Protein AF-A0AAV6TGD3-F1 (afdb_monomer_lite)

Structure (mmCIF, N/CA/C/O backbone):
data_AF-A0AAV6TGD3-F1
#
_entry.id   AF-A0AAV6TGD3-F1
#
loop_
_atom_site.group_PDB
_atom_site.id
_atom_site.type_symbol
_atom_site.label_atom_id
_atom_site.label_alt_id
_atom_site.label_comp_id
_atom_site.label_asym_id
_atom_site.label_entity_id
_atom_site.label_seq_id
_atom_site.pdbx_PDB_ins_code
_atom_site.Cartn_x
_atom_site.Cartn_y
_atom_site.Cartn_z
_atom_site.occupancy
_atom_site.B_iso_or_equiv
_atom_site.auth_seq_id
_atom_site.auth_comp_id
_atom_site.auth_asym_id
_atom_site.auth_atom_id
_atom_site.pdbx_PDB_model_num
ATOM 1 N N . THR A 1 1 ? 8.847 -2.558 -4.262 1.00 87.25 1 THR A N 1
ATOM 2 C CA . THR A 1 1 ? 8.956 -3.356 -3.019 1.00 87.25 1 THR A CA 1
ATOM 3 C C . THR A 1 1 ? 7.824 -3.073 -2.040 1.00 87.25 1 THR A C 1
ATOM 5 O O . THR A 1 1 ? 7.373 -4.009 -1.405 1.00 87.25 1 THR A O 1
ATOM 8 N N . GLY A 1 2 ? 7.326 -1.832 -1.921 1.00 94.31 2 GLY A N 1
ATOM 9 C CA . GLY A 1 2 ? 6.181 -1.502 -1.047 1.00 94.31 2 GLY A CA 1
ATOM 10 C C . GLY A 1 2 ? 6.563 -1.111 0.388 1.00 94.31 2 GLY A C 1
ATOM 11 O O . GLY A 1 2 ? 5.706 -0.697 1.158 1.00 94.31 2 GLY A O 1
ATOM 12 N N . ASN A 1 3 ? 7.853 -1.164 0.736 1.00 96.69 3 ASN A N 1
ATOM 13 C CA . ASN A 1 3 ? 8.338 -0.965 2.108 1.00 96.69 3 ASN A CA 1
ATOM 14 C C . ASN A 1 3 ? 7.964 0.394 2.717 1.00 96.69 3 ASN A C 1
ATOM 16 O O . ASN A 1 3 ? 7.635 0.458 3.898 1.00 96.69 3 ASN A O 1
ATOM 20 N N . THR A 1 4 ? 8.021 1.476 1.933 1.00 96.50 4 THR A N 1
ATOM 21 C CA . THR A 1 4 ? 7.664 2.818 2.419 1.00 96.50 4 THR A CA 1
ATOM 22 C C . THR A 1 4 ? 6.197 2.877 2.820 1.00 96.50 4 THR A C 1
ATOM 24 O O . THR A 1 4 ? 5.894 3.291 3.932 1.00 96.50 4 THR A O 1
ATOM 27 N N . VAL A 1 5 ? 5.307 2.370 1.961 1.00 97.44 5 VAL A N 1
ATOM 28 C CA . VAL A 1 5 ? 3.868 2.297 2.244 1.00 97.44 5 VAL A CA 1
ATOM 29 C C . VAL A 1 5 ? 3.623 1.477 3.504 1.00 97.44 5 VAL A C 1
ATOM 31 O O . VAL A 1 5 ? 2.913 1.935 4.389 1.00 97.44 5 VAL A O 1
ATOM 34 N N . ILE A 1 6 ? 4.265 0.312 3.635 1.00 98.31 6 ILE A N 1
ATOM 35 C CA . ILE A 1 6 ? 4.077 -0.555 4.804 1.00 98.31 6 ILE A CA 1
ATOM 36 C C . ILE A 1 6 ? 4.455 0.165 6.105 1.00 98.31 6 ILE A C 1
ATOM 38 O O . ILE A 1 6 ? 3.708 0.121 7.079 1.00 98.31 6 ILE A O 1
ATOM 42 N N . LYS A 1 7 ? 5.586 0.879 6.122 1.00 98.31 7 LYS A N 1
ATOM 43 C CA . LYS A 1 7 ? 5.996 1.669 7.292 1.00 98.31 7 LYS A CA 1
ATOM 44 C C . LYS A 1 7 ? 5.013 2.802 7.593 1.00 98.31 7 LYS A C 1
ATOM 46 O O . LYS A 1 7 ? 4.677 3.004 8.754 1.00 98.31 7 LYS A O 1
ATOM 51 N N . SER A 1 8 ? 4.535 3.511 6.572 1.00 98.12 8 SER A N 1
ATOM 52 C CA . SER A 1 8 ? 3.554 4.589 6.742 1.00 98.12 8 SER A CA 1
ATOM 53 C C . SER A 1 8 ? 2.221 4.077 7.290 1.00 98.12 8 SER A C 1
ATOM 55 O O . SER A 1 8 ? 1.692 4.653 8.236 1.00 98.12 8 SER A O 1
ATOM 57 N N . VAL A 1 9 ? 1.702 2.967 6.756 1.00 98.25 9 VAL A N 1
ATOM 58 C CA . VAL A 1 9 ? 0.446 2.363 7.225 1.00 98.25 9 VAL A CA 1
ATOM 59 C C . VAL A 1 9 ? 0.582 1.862 8.662 1.00 98.25 9 VAL A C 1
ATOM 61 O O . VAL A 1 9 ? -0.333 2.065 9.456 1.00 98.25 9 VAL A O 1
ATOM 64 N N . LYS A 1 10 ? 1.736 1.295 9.046 1.00 98.50 10 LYS A N 1
ATOM 65 C CA . LYS A 1 10 ? 2.008 0.936 10.446 1.00 98.50 10 LYS A CA 1
ATOM 66 C C . LYS A 1 10 ? 1.841 2.132 11.387 1.00 98.50 10 LYS A C 1
ATOM 68 O O . LYS A 1 10 ? 1.129 2.010 12.373 1.00 98.50 10 LYS A O 1
ATOM 73 N N . VAL A 1 11 ? 2.415 3.288 11.050 1.00 98.62 11 VAL A N 1
ATOM 74 C CA . VAL A 1 11 ? 2.277 4.503 11.874 1.00 98.62 11 VAL A CA 1
ATOM 75 C C . VAL A 1 11 ? 0.811 4.929 12.005 1.00 98.62 11 VAL A C 1
ATOM 77 O O . VAL A 1 11 ? 0.386 5.288 13.100 1.00 98.62 11 VAL A O 1
ATOM 80 N N . LEU A 1 12 ? 0.018 4.852 10.929 1.00 98.56 12 LEU A N 1
ATOM 81 C CA . LEU A 1 12 ? -1.419 5.160 10.979 1.00 98.56 12 LEU A CA 1
ATOM 82 C C . LEU A 1 12 ? -2.177 4.195 11.904 1.00 98.56 12 LEU A C 1
ATOM 84 O O . LEU A 1 12 ? -2.970 4.632 12.739 1.00 98.56 12 LEU A O 1
ATOM 88 N N . LYS A 1 13 ? -1.903 2.891 11.793 1.00 98.25 13 LYS A N 1
ATOM 89 C CA . LYS A 1 13 ? -2.496 1.855 12.653 1.00 98.25 13 LYS A CA 1
ATOM 90 C C . LYS A 1 13 ? -2.121 2.061 14.123 1.00 98.25 13 LYS A C 1
ATOM 92 O O . LYS A 1 13 ? -2.997 1.957 14.977 1.00 98.25 13 LYS A O 1
ATOM 97 N N . ASP A 1 14 ? -0.864 2.407 14.407 1.00 98.50 14 ASP A N 1
ATOM 98 C CA . ASP A 1 14 ? -0.371 2.687 15.764 1.00 98.50 14 ASP A CA 1
ATOM 99 C C . ASP A 1 14 ? -1.100 3.892 16.403 1.00 98.50 14 ASP A C 1
ATOM 101 O O . ASP A 1 14 ? -1.224 3.961 17.622 1.00 98.50 14 ASP A O 1
ATOM 105 N N . HIS A 1 15 ? -1.653 4.803 15.589 1.00 98.44 15 HIS A N 1
ATOM 106 C CA . HIS A 1 15 ? -2.480 5.939 16.029 1.00 98.44 15 HIS A CA 1
ATOM 107 C C . HIS A 1 15 ? -3.996 5.666 15.954 1.00 98.44 15 HIS A C 1
ATOM 109 O O . HIS A 1 15 ? -4.802 6.593 16.034 1.00 98.44 15 HIS A O 1
ATOM 115 N N . GLY A 1 16 ? -4.411 4.404 15.805 1.00 98.31 16 GLY A N 1
ATOM 116 C CA . GLY A 1 16 ? -5.818 3.997 15.870 1.00 98.31 16 GLY A CA 1
ATOM 117 C C . GLY A 1 16 ? -6.614 4.172 14.573 1.00 98.31 16 GLY A C 1
ATOM 118 O O . GLY A 1 16 ? -7.836 4.016 14.584 1.00 98.31 16 GLY A O 1
ATOM 119 N N . VAL A 1 17 ? -5.962 4.463 13.443 1.00 98.56 17 VAL A N 1
ATOM 120 C CA . VAL A 1 17 ? -6.641 4.495 12.140 1.00 98.56 17 VAL A CA 1
ATOM 121 C C . VAL A 1 17 ? -7.032 3.0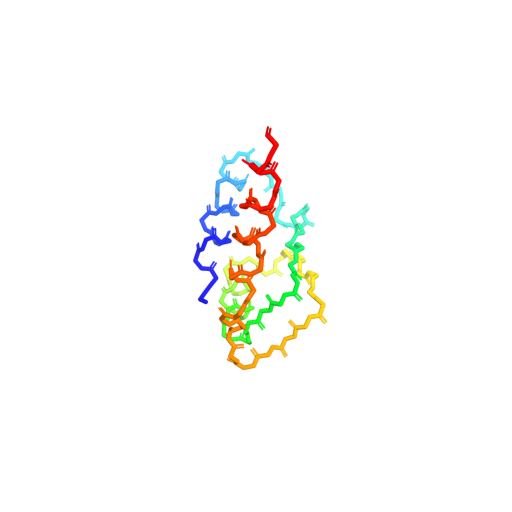70 11.737 1.00 98.56 17 VAL A C 1
ATOM 123 O O . VAL A 1 17 ? -6.192 2.170 11.704 1.00 98.56 17 VAL A O 1
ATOM 126 N N . LYS A 1 18 ? -8.314 2.855 11.419 1.00 98.44 18 LYS A N 1
ATOM 127 C CA . LYS A 1 18 ? -8.811 1.576 10.885 1.00 98.44 18 LYS A CA 1
ATOM 128 C C . LYS A 1 18 ? -8.243 1.332 9.489 1.00 98.44 18 LYS A C 1
ATOM 13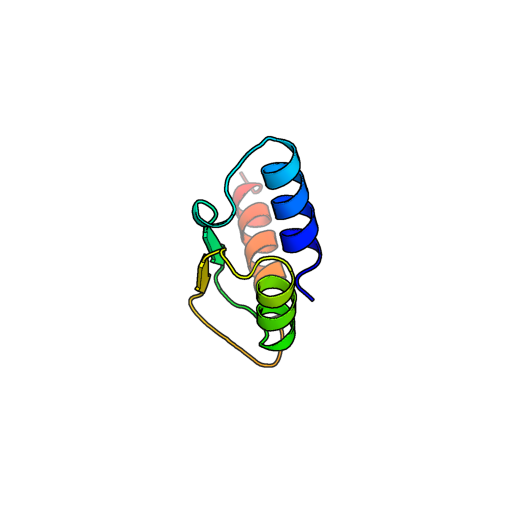0 O O . LYS A 1 18 ? -8.155 2.254 8.689 1.00 98.44 18 LYS A O 1
ATOM 135 N N . GLU A 1 19 ? -7.866 0.097 9.192 1.00 98.38 19 GLU A N 1
ATOM 136 C CA . GLU A 1 19 ? -7.163 -0.262 7.950 1.00 98.38 19 GLU A CA 1
ATOM 137 C C . GLU A 1 19 ? -8.028 -0.084 6.700 1.00 98.38 19 GLU A C 1
ATOM 139 O O . GLU A 1 19 ? -7.587 0.443 5.687 1.00 98.38 19 GLU A O 1
ATOM 144 N N . ASP A 1 20 ? -9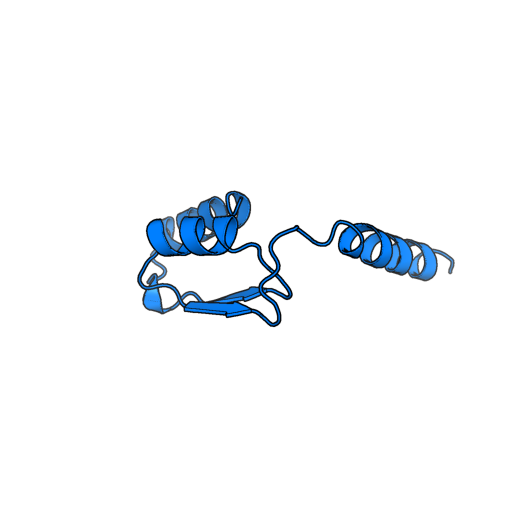.288 -0.454 6.848 1.00 98.56 20 ASP A N 1
ATOM 145 C CA . ASP A 1 20 ? -10.425 -0.300 5.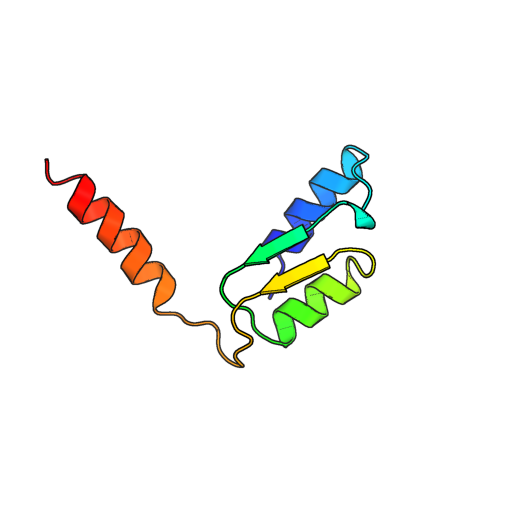952 1.00 98.56 20 ASP A CA 1
ATOM 146 C C . ASP A 1 20 ? -10.781 1.171 5.664 1.00 98.56 20 ASP A C 1
ATOM 148 O O . ASP A 1 20 ? -11.443 1.463 4.671 1.00 98.56 20 ASP A O 1
ATOM 152 N N . ASN A 1 21 ? -10.259 2.115 6.458 1.00 98.56 21 ASN A N 1
ATOM 153 C CA . ASN A 1 21 ? -10.348 3.553 6.185 1.00 98.56 21 ASN A CA 1
ATOM 154 C C . ASN A 1 21 ? -9.113 4.109 5.448 1.00 98.56 21 ASN A C 1
ATOM 156 O O . ASN A 1 21 ? -9.042 5.315 5.205 1.00 98.56 21 ASN A O 1
ATOM 160 N N . ILE A 1 22 ? -8.116 3.280 5.124 1.00 98.50 22 ILE A N 1
ATOM 161 C CA . ILE A 1 22 ? -6.888 3.717 4.455 1.00 98.50 22 ILE A CA 1
ATOM 162 C C . ILE A 1 22 ? -7.002 3.435 2.953 1.00 98.50 22 ILE A C 1
ATOM 164 O O . ILE A 1 22 ? -7.306 2.322 2.522 1.00 98.50 22 ILE A O 1
ATOM 168 N N . ILE A 1 23 ? -6.717 4.461 2.147 1.00 98.31 23 ILE A N 1
ATOM 169 C CA . ILE A 1 23 ? -6.660 4.364 0.687 1.00 98.31 23 ILE A CA 1
ATOM 170 C C . ILE A 1 23 ? -5.253 4.748 0.234 1.00 98.31 23 ILE A C 1
ATOM 172 O O . ILE A 1 23 ? -4.819 5.888 0.411 1.00 98.31 23 ILE A O 1
ATOM 176 N N . LEU A 1 24 ? -4.537 3.805 -0.375 1.00 97.88 24 LEU A N 1
ATOM 177 C CA . LEU A 1 24 ? -3.294 4.093 -1.080 1.00 97.88 24 LEU A CA 1
ATOM 178 C C . LEU A 1 24 ? -3.625 4.578 -2.491 1.00 97.88 24 LEU A C 1
ATOM 180 O O . LEU A 1 24 ? -3.995 3.776 -3.344 1.00 97.88 24 LEU A O 1
ATOM 184 N N . LEU A 1 25 ? -3.445 5.874 -2.738 1.00 97.25 25 LEU A N 1
ATOM 185 C CA . LEU A 1 25 ? -3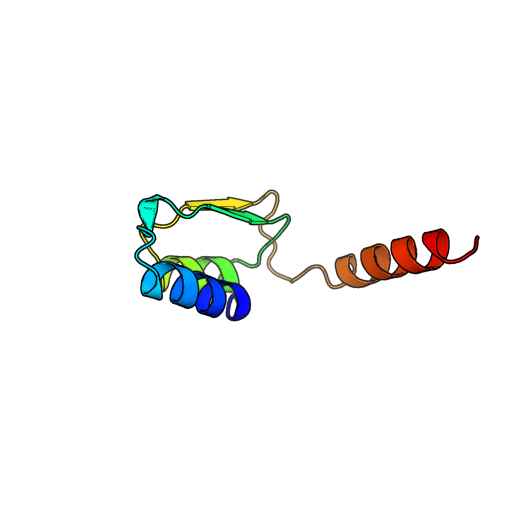.503 6.454 -4.078 1.00 97.25 25 LEU A CA 1
ATOM 186 C C . LEU A 1 25 ? -2.092 6.548 -4.669 1.00 97.25 25 LEU A C 1
ATOM 188 O O . LEU A 1 25 ? -1.223 7.216 -4.106 1.00 97.25 25 LEU A O 1
ATOM 192 N N . ASN A 1 26 ? -1.852 5.903 -5.810 1.00 92.88 26 ASN A N 1
ATOM 193 C CA . ASN A 1 26 ? -0.551 5.933 -6.481 1.00 92.88 26 ASN A CA 1
ATOM 194 C C . ASN A 1 26 ? -0.675 5.842 -8.008 1.00 92.88 26 ASN A C 1
ATOM 196 O O . ASN A 1 26 ? -1.586 5.226 -8.538 1.00 92.88 26 ASN A O 1
ATOM 200 N N . LEU A 1 27 ? 0.284 6.399 -8.746 1.00 91.75 27 LEU A N 1
ATOM 201 C CA . LEU A 1 27 ? 0.211 6.421 -10.215 1.00 91.75 27 LEU A CA 1
ATOM 202 C C . LEU A 1 27 ? 0.506 5.055 -10.838 1.00 91.75 27 LEU A C 1
ATOM 204 O O . LEU A 1 27 ? -0.234 4.582 -11.690 1.00 91.75 27 LEU A O 1
ATOM 208 N N . PHE A 1 28 ? 1.560 4.398 -10.368 1.00 90.94 28 PHE A N 1
ATOM 209 C CA . PHE A 1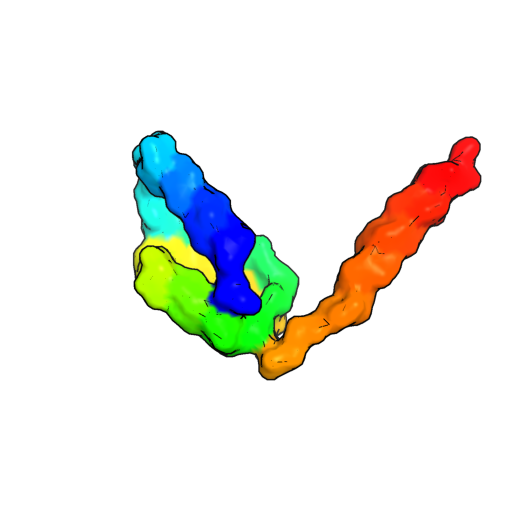 28 ? 1.969 3.090 -10.860 1.00 90.94 28 PHE A CA 1
ATOM 210 C C . PHE A 1 28 ? 2.444 2.203 -9.714 1.00 90.94 28 PHE A C 1
ATOM 212 O O . PHE A 1 28 ? 2.955 2.686 -8.695 1.00 90.94 28 PHE A O 1
ATOM 219 N N . CYS A 1 29 ? 2.341 0.890 -9.884 1.00 93.25 29 CYS A N 1
ATOM 220 C CA . CYS A 1 29 ? 3.030 -0.073 -9.031 1.00 93.25 29 CYS A CA 1
ATOM 221 C C . CYS A 1 29 ? 3.505 -1.297 -9.816 1.00 93.25 29 CYS A C 1
ATOM 223 O O . CYS A 1 29 ? 3.069 -1.555 -10.935 1.00 93.25 29 CYS A O 1
ATOM 225 N N . THR A 1 30 ? 4.407 -2.067 -9.205 1.00 94.62 30 THR A N 1
ATOM 226 C CA . THR A 1 30 ? 4.727 -3.408 -9.702 1.00 94.62 30 THR A CA 1
ATOM 227 C C . THR A 1 30 ? 3.832 -4.446 -9.028 1.00 94.62 30 THR A C 1
ATOM 229 O O . THR A 1 30 ? 3.512 -4.270 -7.846 1.00 94.62 30 THR A O 1
ATOM 232 N N . PRO A 1 31 ? 3.490 -5.567 -9.699 1.00 95.94 31 PRO A N 1
ATOM 233 C CA . PRO A 1 31 ? 2.706 -6.643 -9.084 1.00 95.94 31 PRO A CA 1
ATOM 234 C C . PRO A 1 31 ? 3.313 -7.131 -7.764 1.00 95.94 31 PRO A C 1
ATOM 236 O O . PRO A 1 31 ? 2.616 -7.353 -6.778 1.00 95.94 31 PRO A O 1
ATOM 239 N N . HIS A 1 32 ? 4.646 -7.223 -7.708 1.00 95.50 32 HIS A N 1
ATOM 240 C CA . HIS A 1 32 ? 5.369 -7.586 -6.492 1.00 95.50 32 HIS A CA 1
ATOM 241 C C . HIS A 1 32 ? 5.126 -6.591 -5.342 1.00 95.50 32 HIS A C 1
ATOM 243 O O . HIS A 1 32 ? 4.925 -7.008 -4.203 1.00 95.50 32 HIS A O 1
ATOM 249 N N . ALA A 1 33 ? 5.137 -5.282 -5.620 1.00 95.12 33 ALA A N 1
ATOM 250 C CA . ALA A 1 33 ? 4.887 -4.262 -4.605 1.00 95.12 33 ALA A CA 1
ATOM 251 C C . ALA A 1 33 ? 3.427 -4.273 -4.129 1.00 95.12 33 ALA A C 1
ATOM 253 O O . ALA A 1 33 ? 3.206 -4.248 -2.921 1.00 95.12 33 ALA A O 1
ATOM 254 N N . ALA A 1 34 ? 2.463 -4.365 -5.051 1.00 96.00 34 ALA A N 1
ATOM 255 C CA . ALA A 1 34 ? 1.039 -4.445 -4.720 1.00 96.00 34 ALA A CA 1
ATOM 256 C C . ALA A 1 34 ? 0.742 -5.657 -3.826 1.00 96.00 34 ALA A C 1
ATOM 258 O O . ALA A 1 34 ? 0.208 -5.500 -2.732 1.00 96.00 34 ALA A O 1
ATOM 259 N N . ASN A 1 35 ? 1.213 -6.845 -4.218 1.00 97.00 35 ASN A N 1
ATOM 260 C CA . ASN A 1 35 ? 1.035 -8.073 -3.440 1.00 97.00 35 ASN A CA 1
ATOM 261 C C . ASN A 1 35 ? 1.698 -8.003 -2.058 1.00 97.00 35 ASN A C 1
ATOM 263 O O . ASN A 1 35 ? 1.192 -8.574 -1.097 1.00 97.00 35 ASN A O 1
ATOM 267 N N . SER A 1 36 ? 2.844 -7.327 -1.941 1.00 97.75 36 SER A N 1
ATOM 268 C CA . SER A 1 36 ? 3.501 -7.108 -0.648 1.00 97.75 36 SER A CA 1
ATOM 269 C C . SER A 1 36 ? 2.623 -6.269 0.287 1.00 97.75 36 SER A C 1
ATOM 271 O O . SER A 1 36 ? 2.399 -6.654 1.433 1.00 97.75 36 SER A O 1
ATOM 273 N N . VAL A 1 37 ? 2.063 -5.169 -0.225 1.00 97.88 37 VAL A N 1
ATOM 274 C CA . VAL A 1 37 ? 1.190 -4.269 0.538 1.00 97.88 37 VAL A CA 1
ATOM 275 C C . VAL A 1 37 ? -0.135 -4.946 0.900 1.00 97.88 37 VAL A C 1
ATOM 277 O O . VAL A 1 37 ? -0.513 -4.916 2.065 1.00 97.88 37 VAL A O 1
ATOM 280 N N . MET A 1 38 ? -0.796 -5.619 -0.048 1.00 97.31 38 MET A N 1
ATOM 281 C CA . MET A 1 38 ? -2.068 -6.318 0.195 1.00 97.31 38 MET A CA 1
ATOM 282 C C . MET A 1 38 ? -1.936 -7.463 1.204 1.00 97.31 38 MET A C 1
ATOM 284 O O . MET A 1 38 ? -2.856 -7.712 1.971 1.00 97.31 38 MET A O 1
ATOM 288 N N . ARG A 1 39 ? -0.792 -8.161 1.241 1.00 98.19 39 ARG A N 1
ATOM 289 C CA . ARG A 1 39 ? -0.542 -9.184 2.270 1.00 98.19 39 ARG A CA 1
ATOM 290 C C . ARG A 1 39 ? -0.323 -8.589 3.656 1.00 98.19 39 ARG A C 1
ATOM 292 O O . ARG A 1 39 ? -0.664 -9.234 4.639 1.00 98.19 39 ARG A O 1
ATOM 299 N N . ALA A 1 40 ? 0.276 -7.403 3.733 1.00 98.12 40 ALA A N 1
ATOM 300 C CA . ALA A 1 40 ? 0.495 -6.718 5.001 1.00 98.12 40 ALA A CA 1
ATOM 301 C C . ALA A 1 40 ? -0.792 -6.073 5.542 1.00 98.12 40 ALA A C 1
ATOM 303 O O . ALA A 1 40 ? -0.993 -6.069 6.753 1.00 98.12 40 ALA A O 1
ATOM 304 N N . TYR A 1 41 ? -1.642 -5.550 4.652 1.00 98.19 41 TYR A N 1
ATOM 305 C CA . TYR A 1 41 ? -2.860 -4.808 4.988 1.00 98.19 41 TYR A CA 1
ATOM 306 C C . TYR A 1 41 ? -4.017 -5.194 4.050 1.00 98.19 41 TYR A C 1
ATOM 308 O O . TYR A 1 41 ? -4.324 -4.452 3.112 1.00 98.19 41 TYR A O 1
ATOM 316 N N . PRO A 1 42 ? -4.630 -6.375 4.245 1.00 98.25 42 PRO A N 1
ATOM 317 C CA . PRO A 1 42 ? -5.648 -6.913 3.344 1.00 98.25 42 PRO A CA 1
ATOM 318 C C . PRO A 1 42 ? -6.980 -6.150 3.348 1.00 98.25 42 PRO A C 1
ATOM 320 O O . PRO A 1 42 ? -7.740 -6.289 2.394 1.00 98.25 42 PRO A O 1
ATOM 323 N N . ALA A 1 43 ? -7.281 -5.364 4.386 1.00 98.25 43 ALA A N 1
ATOM 324 C CA . ALA A 1 43 ? -8.497 -4.550 4.441 1.00 98.25 43 ALA A CA 1
ATOM 325 C C . ALA A 1 43 ? -8.322 -3.168 3.783 1.00 98.25 43 ALA A C 1
ATOM 327 O O . ALA A 1 43 ? -9.303 -2.463 3.561 1.00 98.25 43 ALA A O 1
ATOM 328 N N . MET A 1 44 ? -7.085 -2.775 3.461 1.00 97.81 44 MET A N 1
ATOM 329 C CA . MET A 1 44 ? -6.768 -1.487 2.847 1.00 97.81 44 MET A CA 1
ATOM 330 C C . MET A 1 44 ? -7.113 -1.474 1.352 1.00 97.81 44 MET A C 1
ATOM 332 O O . MET A 1 44 ? -6.878 -2.448 0.638 1.00 97.81 44 MET A O 1
ATOM 336 N N . THR A 1 45 ? -7.584 -0.333 0.840 1.00 98.19 45 THR A N 1
ATOM 337 C CA . THR A 1 45 ? -7.838 -0.156 -0.600 1.00 98.19 45 THR A CA 1
ATOM 338 C C . THR A 1 45 ? -6.615 0.426 -1.310 1.00 98.19 45 THR A C 1
ATOM 340 O O . THR A 1 45 ? -6.020 1.399 -0.845 1.00 98.19 45 THR A O 1
ATOM 343 N N . ILE A 1 46 ? -6.250 -0.131 -2.469 1.00 97.31 46 ILE A N 1
ATOM 344 C CA . ILE A 1 46 ? -5.215 0.420 -3.356 1.00 97.31 46 ILE A CA 1
ATOM 345 C C . ILE A 1 46 ? -5.882 0.908 -4.642 1.00 97.31 46 ILE A C 1
ATOM 347 O O . ILE A 1 46 ? -6.500 0.120 -5.355 1.00 97.31 46 ILE A O 1
ATOM 351 N N . LEU A 1 47 ? -5.722 2.193 -4.952 1.00 97.69 47 LEU A N 1
ATOM 352 C CA . LEU A 1 47 ? -6.160 2.801 -6.202 1.00 97.69 47 LEU A CA 1
ATOM 353 C C . LEU A 1 47 ? -4.931 3.211 -7.012 1.00 97.69 47 LEU A C 1
ATOM 355 O O . LEU A 1 47 ? -4.219 4.149 -6.646 1.00 97.69 47 LEU A O 1
ATOM 359 N N . THR A 1 48 ? -4.704 2.506 -8.122 1.00 95.38 48 THR A N 1
ATOM 360 C CA . THR A 1 48 ? -3.565 2.761 -9.003 1.00 95.38 48 THR A CA 1
ATOM 361 C C . THR A 1 48 ? -3.973 2.931 -10.457 1.00 95.38 48 THR A C 1
ATOM 363 O O . THR A 1 48 ? -4.897 2.262 -10.914 1.00 95.38 48 THR A O 1
ATOM 366 N N . SER A 1 49 ? -3.304 3.831 -11.181 1.00 95.50 49 SER A N 1
ATOM 367 C CA . SER A 1 49 ? -3.587 4.056 -12.604 1.00 95.50 49 SER A CA 1
ATOM 368 C C . SER A 1 49 ? -2.991 2.955 -13.479 1.00 95.50 49 SER A C 1
ATOM 370 O O . SER A 1 49 ? -3.627 2.528 -14.436 1.00 95.50 49 SER A O 1
ATOM 372 N N . GLU A 1 50 ? -1.795 2.465 -13.138 1.00 91.50 50 GLU A N 1
ATOM 373 C CA . GLU A 1 50 ? -1.087 1.454 -13.926 1.00 91.50 50 GLU A CA 1
ATOM 374 C C . GLU A 1 50 ? -0.408 0.391 -13.049 1.00 91.50 50 GLU A C 1
ATOM 376 O O . GLU A 1 50 ? 0.194 0.673 -12.009 1.00 91.50 50 GLU A O 1
ATOM 381 N N . VAL A 1 51 ? -0.435 -0.860 -13.508 1.00 92.12 51 VAL A N 1
ATOM 382 C CA . VAL A 1 51 ? 0.365 -1.947 -12.932 1.00 92.12 51 VAL A CA 1
ATOM 383 C C . VAL A 1 51 ? 1.330 -2.437 -13.997 1.00 92.12 51 VAL A C 1
ATOM 385 O O . VAL A 1 51 ? 0.911 -2.967 -15.022 1.00 92.12 51 VAL A O 1
ATOM 388 N N . HIS A 1 52 ? 2.629 -2.275 -13.754 1.00 89.25 52 HIS A N 1
ATOM 389 C CA . HIS A 1 52 ? 3.666 -2.593 -14.734 1.00 89.25 52 HIS A CA 1
ATOM 390 C C . HIS A 1 52 ? 4.774 -3.463 -14.111 1.00 89.25 52 HIS A C 1
ATOM 392 O O . HIS A 1 52 ? 5.145 -3.237 -12.957 1.00 89.25 52 HIS A O 1
ATOM 398 N N . PRO A 1 53 ? 5.343 -4.461 -14.821 1.00 87.38 53 PRO A N 1
ATOM 399 C CA . PRO A 1 53 ? 6.339 -5.378 -14.246 1.00 87.38 53 PRO A CA 1
ATOM 400 C C . PRO A 1 53 ? 7.593 -4.678 -13.710 1.00 87.38 53 PRO A C 1
ATOM 402 O O . PRO A 1 53 ? 8.183 -5.109 -12.719 1.00 87.38 53 PRO A O 1
ATOM 405 N N . VAL A 1 54 ? 7.978 -3.580 -14.357 1.00 79.12 54 VAL A N 1
ATOM 406 C CA . VAL A 1 54 ? 9.162 -2.787 -14.024 1.00 79.12 54 VAL A CA 1
ATOM 407 C C . VAL A 1 54 ? 8.719 -1.440 -13.481 1.00 79.12 54 VAL A C 1
ATOM 409 O O . VAL A 1 54 ? 7.855 -0.792 -14.073 1.00 79.12 54 VAL A O 1
ATOM 412 N N . ALA A 1 55 ? 9.330 -1.012 -12.374 1.00 72.12 55 ALA A N 1
ATOM 413 C CA . ALA A 1 55 ? 9.123 0.331 -11.857 1.00 72.12 55 ALA A CA 1
ATOM 414 C C . ALA A 1 55 ? 9.584 1.352 -12.916 1.00 72.12 55 ALA A C 1
ATOM 416 O O . ALA A 1 55 ? 10.717 1.252 -13.394 1.00 72.12 55 ALA A O 1
ATOM 417 N N . PRO A 1 56 ? 8.744 2.320 -13.307 1.00 66.25 56 PRO A N 1
ATOM 418 C CA . PRO A 1 56 ? 9.138 3.335 -14.268 1.00 66.25 56 PRO A CA 1
ATOM 419 C C . PRO A 1 56 ? 10.203 4.243 -13.640 1.00 66.25 56 PRO A C 1
ATOM 421 O O . PRO A 1 56 ? 9.917 5.195 -12.918 1.00 66.25 56 PRO A O 1
ATOM 424 N N . ASN A 1 57 ? 11.466 3.944 -13.942 1.00 66.19 57 ASN A N 1
ATOM 425 C CA . ASN A 1 57 ? 12.635 4.669 -13.432 1.00 66.19 57 ASN A CA 1
ATOM 426 C C . ASN A 1 57 ? 12.737 6.111 -13.974 1.00 66.19 57 ASN A C 1
ATOM 428 O O . ASN A 1 57 ? 13.536 6.906 -13.484 1.00 66.19 57 ASN A O 1
ATOM 432 N N . HIS A 1 58 ? 11.908 6.472 -14.956 1.00 58.56 58 HIS A N 1
ATOM 433 C CA . HIS A 1 58 ? 11.866 7.803 -15.565 1.00 58.56 58 HIS A CA 1
ATOM 434 C C . HIS A 1 58 ? 11.051 8.827 -14.756 1.00 58.56 58 HIS A C 1
ATOM 436 O O . HIS A 1 58 ? 11.245 10.030 -14.923 1.00 58.56 58 HIS A O 1
ATOM 442 N N . PHE A 1 59 ? 10.162 8.390 -13.854 1.00 56.34 59 PHE A N 1
ATOM 443 C CA . PHE A 1 59 ? 9.250 9.308 -13.156 1.00 56.34 59 PHE A CA 1
ATOM 444 C C . PHE A 1 59 ? 9.974 10.226 -12.154 1.00 56.34 59 PHE A C 1
ATOM 446 O O . PHE A 1 59 ? 9.607 11.388 -11.989 1.00 56.34 59 PHE A O 1
ATOM 453 N N . GLY A 1 60 ? 11.062 9.742 -11.543 1.00 55.44 60 GLY A N 1
ATOM 454 C CA . GLY A 1 60 ? 11.889 10.552 -10.644 1.00 55.44 60 GLY A CA 1
ATOM 455 C C . GLY A 1 60 ? 12.591 11.718 -11.350 1.00 55.44 60 GLY A C 1
ATOM 456 O O . GLY A 1 60 ? 12.742 12.788 -10.768 1.00 55.44 60 GLY A O 1
ATOM 457 N N . GLN A 1 61 ? 12.960 11.554 -12.625 1.00 52.06 61 GLN A N 1
ATOM 458 C CA . GLN A 1 61 ? 13.712 12.567 -13.371 1.00 52.06 61 GLN A CA 1
ATOM 459 C C . GLN A 1 61 ? 12.851 13.790 -13.719 1.00 52.06 61 GLN A C 1
ATOM 461 O O . GLN A 1 61 ? 13.318 14.924 -13.602 1.00 52.06 61 GLN A O 1
ATOM 466 N N . ASN A 1 62 ? 11.579 13.579 -14.071 1.00 52.19 62 ASN A N 1
ATOM 467 C CA . ASN A 1 62 ? 10.660 14.668 -14.415 1.00 52.19 62 ASN A CA 1
ATOM 468 C C . ASN A 1 62 ? 10.217 15.472 -13.183 1.00 52.19 62 ASN A C 1
ATOM 470 O O . ASN A 1 62 ? 10.184 16.700 -13.241 1.00 52.19 62 ASN A O 1
ATOM 474 N N . ALA A 1 63 ? 9.967 14.813 -12.045 1.00 51.50 63 ALA A N 1
ATOM 475 C CA . ALA A 1 63 ? 9.641 15.503 -10.793 1.00 51.50 63 ALA A CA 1
ATOM 476 C C . ALA A 1 63 ? 10.796 16.404 -10.311 1.00 51.50 63 ALA A C 1
ATOM 478 O O . ALA A 1 63 ? 10.577 17.546 -9.908 1.00 51.50 63 ALA A O 1
ATOM 479 N N . THR A 1 64 ? 12.045 15.935 -10.417 1.00 50.81 64 THR A N 1
ATOM 480 C CA . THR A 1 64 ? 13.225 16.759 -10.103 1.00 50.81 64 THR A CA 1
ATOM 481 C C . THR A 1 64 ? 13.442 17.882 -11.124 1.00 50.81 64 THR A C 1
ATOM 483 O O . THR A 1 64 ? 13.907 18.962 -10.759 1.00 50.81 64 THR A O 1
ATOM 486 N N . ARG A 1 65 ? 13.091 17.670 -12.398 1.00 51.53 65 ARG A N 1
ATOM 487 C CA . ARG A 1 65 ? 13.210 18.692 -13.448 1.00 51.53 65 ARG A CA 1
ATOM 488 C C . ARG A 1 65 ? 12.232 19.853 -13.243 1.00 51.53 65 ARG A C 1
ATOM 490 O O . ARG A 1 65 ? 12.652 20.999 -13.362 1.00 51.53 65 ARG A O 1
ATOM 497 N N . SER A 1 66 ? 10.990 19.573 -12.844 1.00 53.72 66 SER A N 1
ATOM 498 C CA . SER A 1 66 ? 9.979 20.609 -12.583 1.00 53.72 66 SER A CA 1
ATOM 499 C C . SER A 1 66 ? 10.393 21.566 -11.454 1.00 53.72 66 SER A C 1
ATOM 501 O O . SER A 1 66 ? 10.224 22.775 -11.580 1.00 53.72 66 SER A O 1
ATOM 503 N N . TYR A 1 67 ? 11.015 21.053 -10.385 1.00 49.38 67 TYR A N 1
ATOM 504 C CA . TYR A 1 67 ? 11.553 21.886 -9.296 1.00 49.38 67 TYR A CA 1
ATOM 505 C C . TYR A 1 67 ? 12.737 22.760 -9.734 1.00 49.38 67 TYR A C 1
ATOM 507 O O . TYR A 1 67 ? 12.872 23.891 -9.275 1.00 49.38 67 TYR A O 1
ATOM 515 N N . LYS A 1 68 ? 13.594 22.260 -10.635 1.00 51.59 68 LYS A N 1
ATOM 516 C CA . LYS A 1 68 ? 14.728 23.032 -11.169 1.00 51.59 68 LYS A CA 1
ATOM 517 C C . LYS A 1 68 ? 14.303 24.139 -12.138 1.00 51.59 68 LYS A C 1
ATOM 519 O O . LYS A 1 68 ? 14.991 25.150 -12.204 1.00 51.59 68 LYS A O 1
ATOM 524 N N . GLU A 1 69 ? 13.210 23.963 -12.880 1.00 54.28 69 GLU A N 1
ATOM 525 C CA . GLU A 1 69 ? 12.639 25.037 -13.709 1.00 54.28 69 GLU A CA 1
ATOM 526 C C . GLU A 1 69 ? 11.891 26.079 -12.865 1.00 54.28 69 GLU A C 1
ATOM 528 O O . GLU A 1 69 ? 11.993 27.266 -13.151 1.00 54.28 69 GLU A O 1
ATOM 533 N N . PHE A 1 70 ? 11.229 25.669 -11.777 1.00 51.56 70 PHE A N 1
ATOM 534 C CA . PHE A 1 70 ? 10.551 26.590 -10.858 1.00 51.56 70 PHE A CA 1
ATOM 535 C C . PHE A 1 70 ? 11.518 27.482 -10.053 1.00 51.56 70 PHE A C 1
ATOM 537 O O . PHE A 1 70 ? 11.212 28.639 -9.796 1.00 51.56 70 PHE A O 1
ATOM 544 N N . LEU A 1 71 ? 12.706 26.977 -9.696 1.00 51.41 71 LEU A N 1
ATOM 545 C CA . LEU A 1 71 ? 13.751 27.725 -8.971 1.00 51.41 71 LEU A CA 1
ATOM 546 C C . LEU A 1 71 ? 14.681 28.555 -9.882 1.00 51.41 71 LEU A C 1
ATOM 548 O O . LEU A 1 71 ? 15.726 29.018 -9.433 1.00 51.41 71 LEU A O 1
ATOM 552 N N . ARG A 1 72 ? 14.344 28.705 -11.171 1.00 52.34 72 ARG A N 1
ATOM 553 C CA . ARG A 1 72 ? 15.049 29.576 -12.132 1.00 52.34 72 ARG A CA 1
ATOM 554 C C . ARG A 1 72 ? 14.412 30.972 -12.275 1.00 52.34 72 ARG A C 1
ATOM 556 O O . ARG A 1 72 ? 14.668 31.646 -13.271 1.00 52.34 72 ARG A O 1
ATOM 563 N N . LEU A 1 73 ? 13.614 31.392 -11.294 1.00 48.12 73 LEU A N 1
ATOM 564 C CA . LEU A 1 73 ? 13.220 32.789 -11.062 1.00 48.12 73 LEU A CA 1
ATOM 565 C C . LEU A 1 73 ? 14.104 33.391 -9.965 1.00 48.12 73 LEU A C 1
ATOM 567 O O . LEU A 1 73 ? 14.350 34.612 -10.039 1.00 48.12 73 LEU A O 1
#

Secondary structure (DSSP, 8-state):
--HHHHHHHHHHHHTT--GGG-EEEEEEE-HHHHHHHHHH-TTSEEEEEEE-SS--TTHHHHHHHHHHHHTT-

pLDDT: mean 85.38, std 18.56, range [48.12, 98.62]

Radius of gyration: 15.04 Å; chains: 1; bounding box: 26×42×32 Å

Organism: NCBI:txid931172

Foldseek 3Di:
DQVVVLVVVVVCVVVPNDQLNAEAEDAEDEPVNVVVVCVSRVNHHYDYNYYDNDDPPCPVVVVVVVVVVVVPD

InterPro domains:
  IPR000836 Phosphoribosyltransferase domain [PF14681] (1-52)
  IPR029057 Phosphoribosyltransferase-like [G3DSA:3.40.50.2020] (1-65)
  IPR029057 Phosphoribosyltransferase-like [SSF53271] (1-58)

Sequence (73 aa):
TGNTVIKSVKVLKDHGVKEDNIILLNLFCTPHAANSVMRAYPAMTILTSEVHPVAPNHFGQNATRSYKEFLRL